Protein AF-A0A662DKZ8-F1 (afdb_monomer)

Mean predicted aligned error: 3.36 Å

pLDDT: mean 94.82, std 6.52, range [45.72, 98.56]

Solvent-accessible surface area (backbone atoms only — not comparable to full-atom values): 8704 Å² total; per-residue (Å²): 133,88,73,68,54,83,64,42,81,47,75,85,71,77,88,59,95,57,48,73,55,39,69,71,58,37,96,54,52,64,59,47,54,53,30,44,34,25,26,43,43,61,85,56,45,56,66,53,51,43,53,41,23,56,76,68,77,45,78,59,47,50,78,44,73,34,85,89,41,50,38,82,45,60,46,62,47,73,26,36,61,60,49,26,78,74,61,36,58,70,54,49,54,48,52,24,59,78,64,74,42,83,67,42,68,54,7,32,41,39,35,13,41,45,25,18,48,32,36,53,16,50,34,45,5,46,52,46,38,67,77,76,42,65,88,87,62,57,81,84,36,69,67,22,38,49,35,22,51,54,34,42,55,47,54,51,75,34,86

Sequence (159 aa):
MSTRFNPQPIARGPRRRHQARVQKFSADPVLLAYLDGLAISDSEVPPVVDAVCLAMGVESPRLRFHARRSPYTGATEQPRWWLIDLYGEDRIRSIERDGNRTLPQHGAIRLGRTTTLMTVAHELGHHLVFVLDPLATPAHGRRWVHRFDQAAKKIRALI

Radius of gyration: 15.6 Å; Cα contacts (8 Å, |Δi|>4): 261; chains: 1; bounding box: 41×33×39 Å

Structure (mmCIF, N/CA/C/O backbone):
data_AF-A0A662DKZ8-F1
#
_entry.id   AF-A0A662DKZ8-F1
#
loop_
_atom_site.group_PDB
_atom_site.id
_atom_site.type_symbol
_atom_site.label_atom_id
_atom_site.label_alt_id
_atom_site.label_comp_id
_atom_site.label_asym_id
_atom_site.label_entity_id
_atom_site.label_seq_id
_atom_site.pdbx_PDB_ins_code
_atom_site.Cartn_x
_atom_site.Cartn_y
_atom_site.Cartn_z
_atom_site.occupancy
_atom_site.B_iso_or_equiv
_atom_site.auth_seq_id
_atom_site.auth_comp_id
_atom_site.auth_asym_id
_atom_site.auth_atom_id
_atom_site.pdbx_PDB_model_num
ATOM 1 N N . MET A 1 1 ? -4.043 -20.246 -13.697 1.00 45.72 1 MET A N 1
ATOM 2 C CA . MET A 1 1 ? -3.421 -19.434 -14.767 1.00 45.72 1 MET A CA 1
ATOM 3 C C . MET A 1 1 ? -2.467 -18.448 -14.110 1.00 45.72 1 MET A C 1
ATOM 5 O 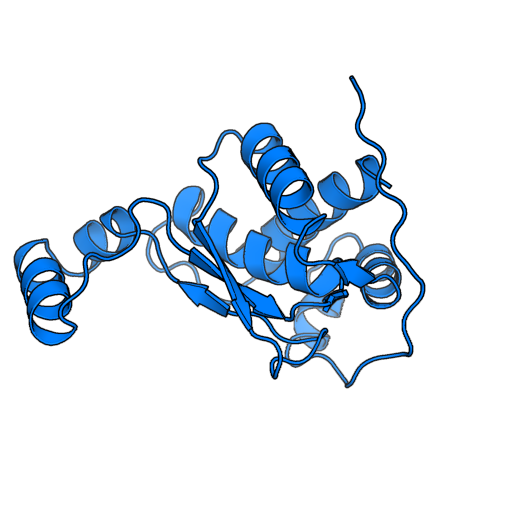O . MET A 1 1 ? -2.881 -17.791 -13.167 1.00 45.72 1 MET A O 1
ATOM 9 N N . SER A 1 2 ? -1.195 -18.408 -14.517 1.00 55.84 2 SER A N 1
ATOM 10 C CA . SER A 1 2 ? -0.232 -17.417 -14.014 1.00 55.84 2 SER A CA 1
ATOM 11 C C . SER A 1 2 ? -0.409 -16.140 -14.832 1.00 55.84 2 SER A C 1
ATOM 13 O O . SER A 1 2 ? -0.003 -16.090 -15.990 1.00 55.84 2 SER A O 1
ATOM 15 N N . THR A 1 3 ? -1.097 -15.149 -14.269 1.00 66.00 3 THR A N 1
ATOM 16 C CA . THR A 1 3 ? -1.250 -13.837 -14.902 1.00 66.00 3 THR A CA 1
ATOM 17 C C . THR A 1 3 ? 0.081 -13.104 -14.772 1.00 66.00 3 THR A C 1
ATOM 19 O O . THR A 1 3 ? 0.446 -12.693 -13.672 1.00 66.00 3 THR A O 1
ATOM 22 N N . ARG A 1 4 ? 0.835 -13.002 -15.873 1.00 78.75 4 ARG A N 1
ATOM 23 C CA . ARG A 1 4 ? 2.000 -12.115 -15.959 1.00 78.75 4 ARG A CA 1
ATOM 24 C C . ARG A 1 4 ? 1.556 -10.749 -16.468 1.00 78.75 4 ARG A C 1
ATOM 26 O O . ARG A 1 4 ? 0.842 -10.682 -17.467 1.00 78.75 4 ARG A O 1
ATOM 33 N N . PHE A 1 5 ? 1.975 -9.687 -15.792 1.00 86.19 5 PHE A N 1
ATOM 34 C CA . PHE A 1 5 ? 1.693 -8.303 -16.176 1.00 86.19 5 PHE A CA 1
ATOM 35 C C . PHE A 1 5 ? 2.886 -7.707 -16.922 1.00 86.19 5 PHE A C 1
ATOM 37 O O . PHE A 1 5 ? 4.027 -8.081 -16.663 1.00 86.19 5 PHE A O 1
ATOM 44 N N . ASN A 1 6 ? 2.627 -6.763 -17.829 1.00 89.88 6 ASN A N 1
ATOM 45 C CA . ASN A 1 6 ? 3.665 -6.108 -18.622 1.00 89.88 6 ASN A CA 1
ATOM 46 C C . ASN A 1 6 ? 3.783 -4.622 -18.241 1.00 89.88 6 ASN A C 1
ATOM 48 O O . ASN A 1 6 ? 3.255 -3.758 -18.952 1.00 89.88 6 ASN A O 1
ATOM 52 N N . PRO A 1 7 ? 4.429 -4.303 -17.104 1.00 95.50 7 PRO A N 1
ATOM 53 C CA . PRO A 1 7 ? 4.567 -2.927 -16.662 1.00 95.50 7 PRO A CA 1
ATOM 54 C C . PRO A 1 7 ? 5.395 -2.111 -17.654 1.00 95.50 7 PRO A C 1
ATOM 56 O O . PRO A 1 7 ? 6.360 -2.594 -18.243 1.00 95.50 7 PRO A O 1
ATOM 59 N N . GLN A 1 8 ? 5.041 -0.842 -17.801 1.00 97.19 8 GLN A N 1
ATOM 60 C CA . GLN A 1 8 ? 5.732 0.070 -18.701 1.00 97.19 8 GLN A CA 1
ATOM 61 C C . GLN A 1 8 ? 6.856 0.805 -17.964 1.00 97.19 8 GLN A C 1
ATOM 63 O O . GLN A 1 8 ? 6.654 1.232 -16.821 1.00 97.19 8 GLN A O 1
ATOM 68 N N . PRO A 1 9 ? 8.030 1.002 -18.589 1.00 97.25 9 PRO A N 1
ATOM 69 C CA . PRO A 1 9 ? 9.054 1.873 -18.037 1.00 97.25 9 PRO A CA 1
ATOM 70 C C . PRO A 1 9 ? 8.501 3.278 -17.797 1.00 97.25 9 PRO A C 1
ATOM 72 O O . PRO A 1 9 ? 7.781 3.832 -18.629 1.00 97.25 9 PRO A O 1
ATOM 75 N N . ILE A 1 10 ? 8.866 3.876 -16.670 1.00 96.50 10 ILE A N 1
ATOM 76 C CA . ILE A 1 10 ? 8.528 5.260 -16.350 1.00 96.50 10 ILE A CA 1
ATOM 77 C C . ILE A 1 10 ? 9.792 6.025 -15.964 1.00 96.50 10 ILE A C 1
ATOM 79 O O . ILE A 1 10 ? 10.757 5.459 -15.448 1.00 96.50 10 ILE A O 1
ATOM 83 N N . ALA A 1 11 ? 9.795 7.329 -16.245 1.00 91.69 11 ALA A N 1
ATOM 84 C CA . ALA A 1 11 ? 10.882 8.215 -15.854 1.00 91.69 11 ALA A CA 1
ATOM 85 C C . ALA A 1 11 ? 11.152 8.134 -14.345 1.00 91.69 11 ALA A C 1
ATOM 87 O O . ALA A 1 11 ? 10.278 7.809 -13.547 1.00 91.69 11 ALA A O 1
ATOM 88 N N . ARG A 1 12 ? 12.371 8.477 -13.931 1.00 86.38 12 ARG A N 1
ATOM 89 C CA . ARG A 1 12 ? 12.714 8.481 -12.511 1.00 86.38 12 ARG A CA 1
ATOM 90 C C . ARG A 1 12 ? 11.854 9.500 -11.755 1.00 86.38 12 ARG A C 1
ATOM 92 O O . ARG A 1 12 ? 11.828 10.681 -12.098 1.00 86.38 12 ARG A O 1
ATOM 99 N N . GLY A 1 13 ? 11.188 9.032 -10.705 1.00 83.75 13 GLY A N 1
ATOM 100 C CA . GLY A 1 13 ? 10.369 9.864 -9.833 1.00 83.75 13 GLY A CA 1
ATOM 101 C C . GLY A 1 13 ? 11.164 10.764 -8.878 1.00 83.75 13 GLY A C 1
ATOM 102 O O . GLY A 1 13 ? 12.395 10.696 -8.802 1.00 83.75 13 GLY A O 1
ATOM 103 N N . PRO A 1 14 ? 10.460 11.601 -8.094 1.00 89.31 14 PRO A N 1
ATOM 104 C CA . PRO A 1 14 ? 11.072 12.408 -7.047 1.00 89.31 14 PRO A CA 1
ATOM 105 C C . PRO A 1 14 ? 11.680 11.530 -5.948 1.00 89.31 14 PRO A C 1
ATOM 107 O O . PRO A 1 14 ? 11.306 10.369 -5.757 1.00 89.31 14 PRO A O 1
ATOM 110 N N . ARG A 1 15 ? 12.574 12.117 -5.145 1.00 87.75 15 ARG A N 1
ATOM 111 C CA . ARG A 1 15 ? 13.121 11.443 -3.963 1.00 87.75 15 ARG A CA 1
ATOM 112 C C . ARG A 1 15 ? 11.986 10.999 -3.035 1.00 87.75 15 ARG A C 1
ATOM 114 O O . ARG A 1 15 ? 11.205 11.817 -2.548 1.00 87.75 15 ARG A O 1
ATOM 121 N N . ARG A 1 16 ? 11.907 9.695 -2.762 1.00 89.38 16 ARG A N 1
ATOM 122 C CA . ARG A 1 16 ? 10.863 9.121 -1.904 1.00 89.38 16 ARG A CA 1
ATOM 123 C C . ARG A 1 16 ? 11.061 9.547 -0.448 1.00 89.38 16 ARG A C 1
ATOM 125 O O . ARG A 1 16 ? 12.153 9.402 0.100 1.00 89.38 16 ARG A O 1
ATOM 132 N N . ARG A 1 17 ? 9.984 9.998 0.209 1.00 86.25 17 ARG A N 1
ATOM 133 C CA . ARG A 1 17 ? 9.998 10.498 1.604 1.00 86.25 17 ARG A CA 1
ATOM 134 C C . ARG A 1 17 ? 10.603 9.511 2.613 1.00 86.25 17 ARG A C 1
ATOM 136 O O . ARG A 1 17 ? 11.193 9.933 3.600 1.00 86.25 17 ARG A O 1
ATOM 143 N N . HIS A 1 18 ? 10.497 8.207 2.354 1.00 91.56 18 HIS A N 1
ATOM 144 C CA . HIS A 1 18 ? 10.950 7.145 3.262 1.00 91.56 18 HIS A CA 1
ATOM 145 C C . HIS A 1 18 ? 12.209 6.409 2.781 1.00 91.56 18 HIS A C 1
ATOM 147 O O . HIS A 1 18 ? 12.551 5.363 3.330 1.00 91.56 18 HIS A O 1
ATOM 153 N N . GLN A 1 19 ? 12.935 6.964 1.802 1.00 91.94 19 GLN A N 1
ATOM 154 C CA . GLN A 1 19 ? 14.113 6.323 1.209 1.00 91.94 19 GLN A CA 1
ATOM 155 C C . GLN A 1 19 ? 15.175 5.932 2.247 1.00 91.94 19 GLN A C 1
ATOM 157 O O . GLN A 1 19 ? 15.677 4.817 2.203 1.00 91.94 19 GLN A O 1
ATOM 162 N N . ALA A 1 20 ? 15.477 6.801 3.219 1.00 92.69 20 ALA A N 1
ATOM 163 C CA . ALA A 1 20 ? 16.474 6.502 4.253 1.00 92.69 20 ALA A CA 1
ATOM 164 C C . ALA A 1 20 ? 16.080 5.297 5.130 1.00 92.69 20 ALA A C 1
ATOM 166 O O . ALA A 1 20 ? 16.936 4.539 5.577 1.00 92.69 20 ALA A O 1
ATOM 167 N N . ARG A 1 21 ? 14.777 5.090 5.367 1.00 93.75 21 ARG A N 1
ATOM 168 C CA . ARG A 1 21 ? 14.277 3.932 6.125 1.00 93.75 21 ARG A CA 1
ATOM 169 C C . ARG A 1 21 ? 14.355 2.659 5.300 1.00 93.75 21 ARG A C 1
ATOM 171 O O . ARG A 1 21 ? 14.781 1.641 5.829 1.00 93.75 21 ARG A O 1
ATOM 178 N N . VAL A 1 22 ? 13.987 2.741 4.023 1.00 94.44 22 VAL A N 1
ATOM 179 C CA . VAL A 1 22 ? 14.125 1.633 3.071 1.00 94.44 22 VAL A CA 1
ATOM 180 C C . VAL A 1 22 ? 15.586 1.199 2.984 1.00 94.44 22 VAL A C 1
ATOM 182 O O . VAL A 1 22 ? 15.878 0.037 3.212 1.00 94.44 22 VAL A O 1
ATOM 185 N N . GLN A 1 23 ? 16.519 2.133 2.793 1.00 94.94 23 GLN A N 1
ATOM 186 C CA . GLN A 1 23 ? 17.954 1.828 2.756 1.00 94.94 23 GLN A CA 1
ATOM 187 C C . GLN A 1 23 ? 18.467 1.178 4.045 1.00 94.94 23 GLN A C 1
ATOM 189 O O . GLN A 1 23 ? 19.358 0.341 3.996 1.00 94.94 23 GLN A O 1
ATOM 194 N N . LYS A 1 24 ? 17.919 1.569 5.201 1.00 96.38 24 LYS A N 1
ATOM 195 C CA . LYS A 1 24 ? 18.357 1.057 6.501 1.00 96.38 24 LYS A CA 1
ATOM 196 C C . LYS A 1 24 ? 17.768 -0.312 6.856 1.00 96.38 24 LYS A C 1
ATOM 198 O O . LYS A 1 24 ? 18.408 -1.057 7.591 1.00 96.38 24 LYS A O 1
ATOM 203 N N . PHE A 1 25 ? 16.533 -0.598 6.446 1.00 97.19 25 PHE A N 1
ATOM 204 C CA . PHE A 1 25 ? 15.764 -1.733 6.975 1.00 97.19 25 PHE A CA 1
ATOM 205 C C . PHE A 1 25 ? 15.266 -2.723 5.923 1.00 97.19 25 PHE A C 1
ATOM 207 O O . PHE A 1 25 ? 14.857 -3.813 6.312 1.00 97.19 25 PHE A O 1
ATOM 214 N N . SER A 1 26 ? 15.250 -2.358 4.639 1.00 97.50 26 SER A N 1
ATOM 215 C CA . SER A 1 26 ? 14.822 -3.274 3.579 1.00 97.50 26 SER A CA 1
ATOM 216 C C . SER A 1 26 ? 15.872 -4.356 3.389 1.00 97.50 26 SER A C 1
ATOM 218 O O . SER A 1 26 ? 17.072 -4.079 3.385 1.00 97.50 26 SER A O 1
ATOM 220 N N . ALA A 1 27 ? 15.407 -5.588 3.214 1.00 97.31 27 ALA A N 1
ATOM 221 C CA . ALA A 1 27 ? 16.255 -6.706 2.832 1.00 97.31 27 ALA A CA 1
ATOM 222 C C . ALA A 1 27 ? 16.660 -6.642 1.350 1.00 97.31 27 ALA A C 1
ATOM 224 O O . ALA A 1 27 ? 17.623 -7.295 0.963 1.00 97.31 27 ALA A O 1
ATOM 225 N N . ASP A 1 28 ? 15.923 -5.890 0.525 1.00 97.12 28 ASP A N 1
ATOM 226 C CA . ASP A 1 28 ? 16.185 -5.749 -0.908 1.00 97.12 28 ASP A CA 1
ATOM 227 C C . ASP A 1 28 ? 15.775 -4.354 -1.432 1.00 97.12 28 ASP A C 1
ATOM 229 O O . ASP A 1 28 ? 14.779 -4.190 -2.148 1.00 97.12 28 ASP A O 1
ATOM 233 N N . PRO A 1 29 ? 16.540 -3.301 -1.086 1.00 96.50 29 PRO A N 1
ATOM 234 C CA . PRO A 1 29 ? 16.259 -1.948 -1.558 1.00 96.50 29 PRO A CA 1
ATOM 235 C C . PRO A 1 29 ? 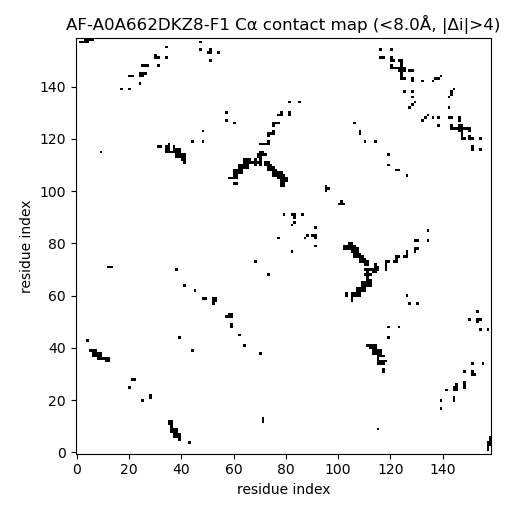16.459 -1.795 -3.076 1.00 96.50 29 PRO A C 1
ATOM 237 O O . PRO A 1 29 ? 15.934 -0.847 -3.664 1.00 96.50 29 PRO A O 1
ATOM 240 N N . VAL A 1 30 ? 17.205 -2.707 -3.714 1.00 97.00 30 VAL A N 1
ATOM 241 C CA . VAL A 1 30 ? 17.441 -2.706 -5.164 1.00 97.00 30 VAL A CA 1
ATOM 242 C C . VAL A 1 30 ? 16.172 -3.116 -5.901 1.00 97.00 30 VAL A C 1
ATOM 244 O O . VAL A 1 30 ? 15.787 -2.438 -6.853 1.00 97.00 30 VAL A O 1
ATOM 247 N N . LEU A 1 31 ? 15.470 -4.148 -5.425 1.00 97.81 31 LEU A N 1
ATOM 248 C CA . LEU A 1 31 ? 14.169 -4.527 -5.970 1.00 97.81 31 LEU A CA 1
ATOM 249 C C . LEU A 1 31 ? 13.164 -3.375 -5.889 1.00 97.81 31 LEU A C 1
ATOM 251 O O . LEU A 1 31 ? 12.461 -3.100 -6.858 1.00 97.81 31 LEU A O 1
ATOM 255 N N . LEU A 1 32 ? 13.109 -2.668 -4.760 1.00 97.00 32 LEU A N 1
ATOM 256 C CA . LEU A 1 32 ? 12.206 -1.526 -4.610 1.00 97.00 32 LEU A CA 1
ATOM 257 C C . LEU A 1 32 ? 12.530 -0.413 -5.612 1.00 97.00 32 LEU A C 1
ATOM 259 O O . LEU A 1 32 ? 11.621 0.110 -6.251 1.00 97.00 32 LEU A O 1
ATOM 263 N N . ALA A 1 33 ? 13.813 -0.102 -5.811 1.00 95.56 33 ALA A N 1
ATOM 264 C CA . ALA A 1 33 ? 14.239 0.865 -6.821 1.00 95.56 33 ALA A CA 1
ATOM 265 C C . ALA A 1 33 ? 13.902 0.412 -8.254 1.00 95.56 33 ALA A C 1
ATOM 267 O O . ALA A 1 33 ? 13.485 1.234 -9.066 1.00 95.56 33 ALA A O 1
ATOM 268 N N . TYR A 1 34 ? 14.033 -0.882 -8.556 1.00 96.75 34 TYR A N 1
ATOM 269 C CA . TYR A 1 34 ? 13.619 -1.457 -9.838 1.00 96.75 34 TYR A CA 1
ATOM 270 C C . TYR A 1 34 ? 12.110 -1.291 -10.074 1.00 96.75 34 TYR A C 1
ATOM 272 O O . TYR A 1 34 ? 11.702 -0.784 -11.117 1.00 96.75 34 TYR A O 1
ATOM 280 N N . LEU A 1 35 ? 11.280 -1.629 -9.082 1.00 97.31 35 LEU A N 1
ATOM 281 C CA . LEU A 1 35 ? 9.826 -1.449 -9.154 1.00 97.31 35 LEU A CA 1
ATOM 282 C C . LEU A 1 35 ? 9.405 0.031 -9.211 1.00 97.31 35 LEU A C 1
ATOM 284 O O . LEU A 1 35 ? 8.281 0.331 -9.612 1.00 97.31 35 LEU A O 1
ATOM 288 N N . ASP A 1 36 ? 10.271 0.962 -8.804 1.00 96.50 36 ASP A N 1
ATOM 289 C CA . ASP A 1 36 ? 10.016 2.403 -8.913 1.00 96.50 36 ASP A CA 1
ATOM 290 C C . ASP A 1 36 ? 10.136 2.908 -10.361 1.00 96.50 36 ASP A C 1
ATOM 292 O O . ASP A 1 36 ? 9.533 3.915 -10.724 1.00 96.50 36 ASP A O 1
ATOM 296 N N . GLY A 1 37 ? 10.889 2.190 -11.201 1.00 96.88 37 GLY A N 1
ATOM 297 C CA . GLY A 1 37 ? 11.044 2.467 -12.632 1.00 96.88 37 GLY A CA 1
ATOM 298 C C . GLY A 1 37 ? 9.979 1.817 -13.518 1.00 96.88 37 GLY A C 1
ATOM 299 O O . GLY A 1 37 ? 10.057 1.931 -14.740 1.00 96.88 37 GLY A O 1
ATOM 300 N N . LEU A 1 38 ? 8.997 1.137 -12.923 1.00 97.75 38 LEU A N 1
ATOM 301 C CA . LEU A 1 38 ? 7.960 0.383 -13.620 1.00 97.75 38 LEU A 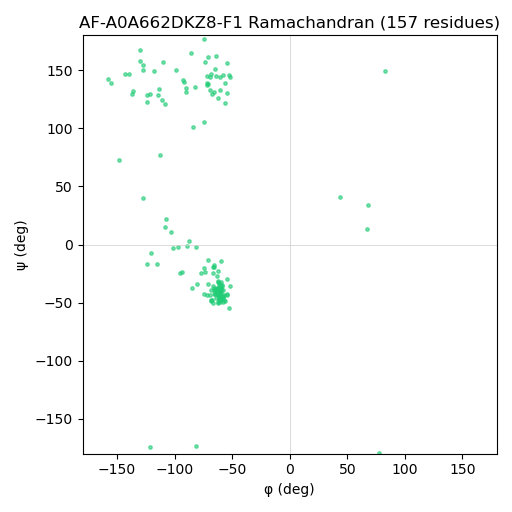CA 1
ATOM 302 C C . LEU A 1 38 ? 6.575 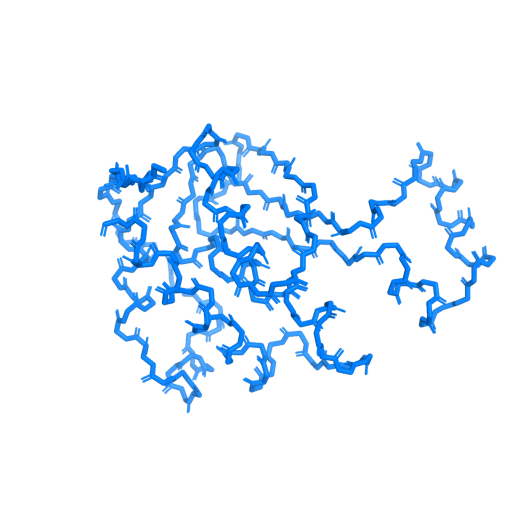0.863 -13.198 1.00 97.75 38 LEU A C 1
ATOM 304 O O . LEU A 1 38 ? 6.272 0.913 -12.005 1.00 97.75 38 LEU A O 1
ATOM 308 N N . ALA A 1 39 ? 5.725 1.185 -14.168 1.00 97.50 39 ALA A N 1
ATOM 309 C CA . ALA A 1 39 ? 4.368 1.659 -13.949 1.00 97.50 39 ALA A CA 1
ATOM 310 C C . ALA A 1 39 ? 3.316 0.723 -14.547 1.00 97.50 39 ALA A C 1
ATOM 312 O O . ALA A 1 39 ? 3.539 0.077 -15.569 1.00 97.50 39 ALA A O 1
ATOM 313 N N . ILE A 1 40 ? 2.152 0.698 -13.907 1.00 97.19 40 ILE A N 1
ATOM 314 C CA . ILE A 1 40 ? 0.959 -0.022 -14.355 1.00 97.19 40 ILE A CA 1
ATOM 315 C C . ILE A 1 40 ? -0.261 0.900 -14.327 1.00 97.19 40 ILE A C 1
ATOM 317 O O . ILE A 1 40 ? -0.274 1.918 -13.619 1.00 97.19 40 ILE A O 1
ATOM 321 N N . SER A 1 41 ? -1.271 0.549 -15.116 1.00 96.81 41 SER A N 1
ATOM 322 C CA . SER A 1 41 ? -2.541 1.272 -15.201 1.00 96.81 41 SER A CA 1
ATOM 323 C C . SER A 1 41 ? -3.552 0.829 -14.136 1.00 96.81 41 SER A C 1
ATOM 325 O O . SER A 1 41 ? -3.412 -0.216 -13.502 1.00 96.81 41 SER A O 1
ATOM 327 N N . ASP A 1 42 ? -4.597 1.626 -13.932 1.00 95.81 42 ASP A N 1
ATOM 328 C CA . ASP A 1 42 ? -5.682 1.346 -12.989 1.00 95.81 42 ASP A CA 1
ATOM 329 C C . ASP A 1 42 ? -6.484 0.076 -13.303 1.00 95.81 42 ASP A C 1
ATOM 331 O O . ASP A 1 42 ? -7.062 -0.502 -12.384 1.00 95.81 42 ASP A O 1
ATOM 335 N N . SER A 1 43 ? -6.488 -0.399 -14.548 1.00 95.25 43 SER A N 1
ATOM 336 C CA . SER A 1 43 ? -7.077 -1.694 -14.913 1.00 95.25 43 SER A CA 1
ATOM 337 C C . SER A 1 43 ? -6.195 -2.888 -14.530 1.00 95.25 43 SER A C 1
ATOM 339 O O . SER A 1 43 ? -6.709 -3.983 -14.308 1.00 95.25 43 SER A O 1
ATOM 341 N N . GLU A 1 44 ? -4.882 -2.687 -14.400 1.00 95.75 44 GLU A N 1
ATOM 342 C CA . GLU A 1 44 ? -3.904 -3.733 -14.068 1.00 95.75 44 GLU A CA 1
ATOM 343 C C . GLU A 1 44 ? -3.611 -3.822 -12.565 1.00 95.75 44 GLU A C 1
ATOM 345 O O . GLU A 1 44 ? -3.203 -4.871 -12.072 1.00 95.75 44 GLU A O 1
ATOM 350 N N . VAL A 1 45 ? -3.827 -2.740 -11.809 1.00 97.00 45 VAL A N 1
ATOM 351 C CA . VAL A 1 45 ? -3.596 -2.720 -10.353 1.00 97.00 45 VAL A CA 1
ATOM 352 C C . VAL A 1 45 ? -4.464 -3.735 -9.588 1.00 97.00 45 VAL A C 1
ATOM 354 O O . VAL A 1 45 ? -3.898 -4.419 -8.734 1.00 97.00 45 VAL A O 1
ATOM 357 N N . PRO A 1 46 ? -5.788 -3.872 -9.829 1.00 97.62 46 PRO A N 1
ATOM 358 C CA . PRO A 1 46 ? -6.633 -4.785 -9.060 1.00 97.62 46 PRO A CA 1
ATOM 359 C C . PRO A 1 46 ? -6.117 -6.227 -8.994 1.00 97.62 46 PRO A C 1
ATOM 361 O O . PRO A 1 46 ? -5.863 -6.693 -7.884 1.00 97.62 46 PRO A O 1
ATOM 364 N N . PRO A 1 47 ? -5.832 -6.914 -10.117 1.00 96.44 47 PRO A N 1
ATOM 365 C CA . PRO A 1 47 ? -5.353 -8.291 -10.048 1.00 96.44 47 PRO A CA 1
ATOM 366 C C . PRO A 1 47 ? -3.951 -8.418 -9.419 1.00 96.44 47 PRO A C 1
ATOM 368 O O . PRO A 1 47 ? -3.638 -9.464 -8.853 1.00 96.44 47 PRO A O 1
ATOM 371 N N . VAL A 1 48 ? -3.113 -7.372 -9.456 1.00 97.12 48 VAL A N 1
ATOM 372 C CA . VAL A 1 48 ? -1.833 -7.343 -8.721 1.00 97.12 48 VAL A CA 1
ATOM 373 C C . VAL A 1 48 ? -2.073 -7.289 -7.211 1.00 97.12 48 VAL A C 1
ATOM 375 O O . VAL A 1 48 ? -1.474 -8.063 -6.467 1.00 97.12 48 VAL A O 1
ATOM 378 N N . VAL A 1 49 ? -2.948 -6.388 -6.754 1.00 98.06 49 VAL A N 1
ATOM 379 C CA . VAL A 1 49 ? -3.312 -6.242 -5.334 1.00 98.06 49 VAL A CA 1
ATOM 380 C C . VAL A 1 49 ? -3.930 -7.537 -4.815 1.00 98.06 49 VAL A C 1
ATOM 382 O O . VAL A 1 49 ? -3.472 -8.047 -3.794 1.00 98.06 49 VAL A O 1
ATOM 385 N N . ASP A 1 50 ? -4.880 -8.111 -5.553 1.00 97.94 50 ASP A N 1
ATOM 386 C CA . ASP A 1 50 ? -5.549 -9.360 -5.184 1.00 97.94 50 ASP A CA 1
ATOM 387 C C . ASP A 1 50 ? -4.565 -10.525 -5.073 1.00 97.94 50 ASP A C 1
ATOM 389 O O . ASP A 1 50 ? -4.597 -11.272 -4.098 1.00 97.94 50 ASP A O 1
ATOM 393 N N . ALA A 1 51 ? -3.631 -10.655 -6.019 1.00 97.12 51 ALA A N 1
ATOM 394 C CA . ALA A 1 51 ? -2.616 -11.702 -5.967 1.00 97.12 51 ALA A CA 1
ATOM 395 C C . ALA A 1 51 ? -1.681 -11.559 -4.752 1.00 97.12 51 ALA A C 1
ATOM 397 O O . ALA A 1 51 ? -1.308 -12.564 -4.140 1.00 97.12 51 ALA A O 1
ATOM 398 N N . VAL A 1 52 ? -1.306 -10.330 -4.376 1.00 98.00 52 VAL A N 1
ATOM 399 C CA . VAL A 1 52 ? -0.494 -10.092 -3.173 1.00 98.00 52 VAL A CA 1
ATOM 400 C C . VAL A 1 52 ? -1.294 -10.405 -1.910 1.00 98.00 52 VAL A C 1
ATOM 402 O O . VAL A 1 52 ? -0.788 -11.121 -1.048 1.00 98.00 52 VAL A O 1
ATOM 405 N N . CYS A 1 53 ? -2.525 -9.904 -1.800 1.00 98.44 53 CYS A N 1
ATOM 406 C CA . CYS A 1 53 ? -3.403 -10.132 -0.653 1.00 98.44 53 CYS A CA 1
ATOM 407 C C . CYS A 1 53 ? -3.700 -11.625 -0.455 1.00 98.44 53 CYS A C 1
ATOM 409 O O . CYS A 1 53 ? -3.479 -12.152 0.637 1.00 98.44 53 CYS A O 1
ATOM 411 N N . LEU A 1 54 ? -4.046 -12.339 -1.531 1.00 97.75 54 LEU A N 1
ATOM 412 C CA . LEU A 1 54 ? -4.237 -13.789 -1.523 1.00 97.75 54 LEU A CA 1
ATOM 413 C C . LEU A 1 54 ? -2.979 -14.526 -1.047 1.00 97.75 54 LEU A C 1
ATOM 415 O O . LEU A 1 54 ? -3.057 -15.399 -0.187 1.00 97.75 54 LEU A O 1
ATOM 419 N N . ALA A 1 55 ? -1.801 -14.150 -1.555 1.00 97.38 55 ALA A N 1
ATOM 420 C CA . ALA A 1 55 ? -0.537 -14.766 -1.152 1.00 97.38 55 ALA A CA 1
ATOM 421 C C . ALA A 1 55 ? -0.156 -14.497 0.316 1.00 97.38 55 ALA A C 1
ATOM 423 O O . ALA A 1 55 ? 0.715 -15.188 0.847 1.00 97.38 55 ALA A O 1
ATOM 424 N N . MET A 1 56 ? -0.767 -13.493 0.948 1.00 97.94 56 MET A N 1
ATOM 425 C CA . MET A 1 56 ? -0.583 -13.150 2.360 1.00 97.94 56 MET A CA 1
ATOM 426 C C . MET A 1 56 ? -1.729 -13.659 3.246 1.00 97.94 56 MET A C 1
ATOM 428 O O . MET A 1 56 ? -1.657 -13.490 4.460 1.00 97.94 56 MET A O 1
ATOM 432 N N . GLY A 1 57 ? -2.759 -14.286 2.664 1.00 97.62 57 GLY A N 1
ATOM 433 C CA . GLY A 1 57 ? -3.926 -14.785 3.393 1.00 97.62 57 GLY A CA 1
ATOM 434 C C . GLY A 1 57 ? -4.803 -13.673 3.971 1.00 97.62 57 GLY A C 1
ATOM 435 O O . GLY A 1 57 ? -5.332 -13.830 5.067 1.00 97.62 57 GLY A O 1
ATOM 436 N N . VAL A 1 58 ? -4.916 -12.535 3.276 1.00 97.75 58 VAL A N 1
ATOM 437 C CA . VAL A 1 58 ? -5.694 -11.371 3.730 1.00 97.75 58 VAL A CA 1
ATOM 438 C C . VAL A 1 58 ? -6.683 -10.920 2.665 1.00 97.75 58 VAL A C 1
ATOM 440 O O . VAL A 1 58 ? -6.445 -11.092 1.472 1.00 97.75 58 VAL A O 1
ATOM 443 N N . GLU A 1 59 ? -7.760 -10.275 3.100 1.00 98.12 59 GLU A N 1
ATOM 444 C CA . GLU A 1 59 ? -8.736 -9.659 2.201 1.00 98.12 59 GLU A CA 1
ATOM 445 C C . GLU A 1 59 ? -8.162 -8.428 1.486 1.00 98.12 59 GLU A C 1
ATOM 447 O O . GLU A 1 59 ? -7.388 -7.641 2.057 1.00 98.12 59 GLU A O 1
ATOM 452 N N . SER A 1 60 ? -8.575 -8.247 0.232 1.00 97.81 60 SER A N 1
ATOM 453 C CA . SER A 1 60 ? -8.171 -7.104 -0.584 1.00 97.81 60 SER A CA 1
ATOM 454 C C . SER A 1 60 ? -8.844 -5.807 -0.118 1.00 97.81 60 SER A C 1
ATOM 456 O O . SER A 1 60 ? -10.052 -5.782 0.145 1.00 97.81 60 SER A O 1
ATOM 458 N N . PRO A 1 61 ? -8.104 -4.686 -0.054 1.00 98.12 61 PRO A N 1
ATOM 459 C CA . PRO A 1 61 ? -8.694 -3.389 0.227 1.00 98.12 61 PRO A CA 1
ATOM 460 C C . PRO A 1 61 ? -9.460 -2.877 -0.996 1.00 98.12 61 PRO A C 1
ATOM 462 O O . PRO A 1 61 ? -9.147 -3.194 -2.145 1.00 98.12 61 PRO A O 1
ATOM 465 N N . ARG A 1 62 ? -10.425 -1.981 -0.776 1.00 98.00 62 ARG A N 1
ATOM 466 C CA . ARG A 1 62 ? -11.092 -1.297 -1.890 1.00 98.00 62 ARG A CA 1
ATOM 467 C C . ARG A 1 62 ? -10.103 -0.394 -2.628 1.00 98.00 62 ARG A C 1
ATOM 469 O O . ARG A 1 62 ? -9.466 0.460 -2.015 1.00 98.00 62 ARG A O 1
ATOM 476 N N . LEU A 1 63 ? -10.055 -0.482 -3.952 1.00 98.06 63 LEU A N 1
ATOM 477 C CA . LEU A 1 63 ? -9.213 0.393 -4.768 1.00 98.06 63 LEU A CA 1
ATOM 478 C C . LEU A 1 63 ? -9.970 1.634 -5.248 1.00 98.06 63 LEU A C 1
ATOM 480 O O . LEU A 1 63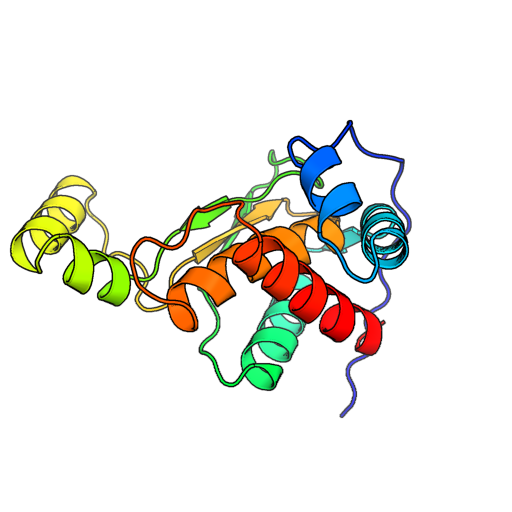 ? -11.156 1.583 -5.582 1.00 98.06 63 LEU A O 1
ATOM 484 N N . ARG A 1 64 ? -9.282 2.779 -5.259 1.00 97.31 64 ARG A N 1
ATOM 485 C CA . ARG A 1 64 ? -9.791 4.053 -5.787 1.00 97.31 64 ARG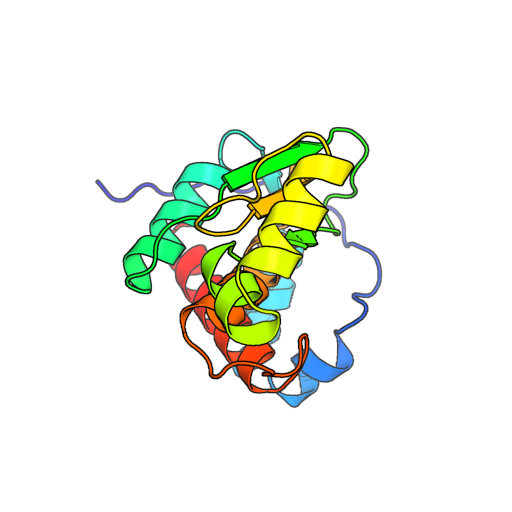 A CA 1
ATOM 486 C C . ARG A 1 64 ? -8.709 4.739 -6.612 1.00 97.31 64 ARG A C 1
ATOM 488 O O . ARG A 1 64 ? -7.607 4.970 -6.118 1.00 97.31 64 ARG A O 1
ATOM 495 N N . PHE A 1 65 ? -9.049 5.150 -7.827 1.00 97.44 65 PHE A N 1
ATOM 496 C CA . PHE A 1 65 ? -8.099 5.764 -8.752 1.00 97.44 65 PHE A CA 1
ATOM 497 C C . PHE A 1 65 ? -8.443 7.228 -9.017 1.00 97.44 65 PHE A C 1
ATOM 499 O O . PHE A 1 65 ? -9.597 7.580 -9.265 1.00 97.44 65 PHE A O 1
ATOM 506 N N . HIS A 1 66 ? -7.436 8.100 -8.964 1.00 94.25 66 HIS A N 1
ATOM 507 C CA . HIS A 1 66 ? -7.596 9.536 -9.182 1.00 94.25 66 HIS A CA 1
ATOM 508 C C . HIS A 1 66 ? -6.682 10.024 -10.308 1.00 94.25 66 HIS A C 1
ATOM 510 O O . HIS A 1 66 ? -5.463 9.929 -10.206 1.00 94.25 66 HIS A O 1
ATOM 516 N N . ALA A 1 67 ? -7.261 10.636 -11.345 1.00 86.94 67 ALA A N 1
ATOM 517 C CA . ALA A 1 67 ? -6.520 11.080 -12.531 1.00 86.94 67 ALA A CA 1
ATOM 518 C C . ALA A 1 67 ? -5.401 12.099 -12.235 1.00 86.94 67 ALA A C 1
ATOM 520 O O . ALA A 1 67 ? -4.378 12.095 -12.904 1.00 86.94 67 ALA A O 1
ATOM 521 N N . ARG A 1 68 ? -5.572 12.957 -11.220 1.00 91.00 68 ARG A N 1
ATOM 522 C CA . ARG A 1 68 ? -4.597 14.008 -10.863 1.00 91.00 68 ARG A CA 1
ATOM 523 C C . ARG A 1 68 ? -3.530 13.559 -9.861 1.00 91.00 68 ARG A C 1
ATOM 525 O O . ARG A 1 68 ? -2.699 14.364 -9.452 1.00 91.00 68 ARG A O 1
ATOM 532 N N . ARG A 1 69 ? -3.584 12.312 -9.388 1.00 92.12 69 ARG A N 1
ATOM 533 C CA . ARG A 1 69 ? -2.623 11.805 -8.405 1.00 92.12 69 ARG A CA 1
ATOM 534 C C . ARG A 1 69 ? -1.354 11.357 -9.122 1.00 92.12 69 ARG A C 1
ATOM 536 O O . ARG A 1 69 ? -1.415 10.699 -10.153 1.00 92.12 69 ARG A O 1
ATOM 543 N N . SER A 1 70 ? -0.214 11.735 -8.554 1.00 94.06 70 SER A N 1
ATOM 544 C CA . SER A 1 70 ? 1.101 11.367 -9.071 1.00 94.06 70 SER A CA 1
ATOM 545 C C . SER A 1 70 ? 1.282 9.840 -9.082 1.00 94.06 70 SER A C 1
ATOM 547 O O . SER A 1 70 ? 0.884 9.195 -8.109 1.00 94.06 70 SER A O 1
ATOM 549 N N . PRO A 1 71 ? 1.970 9.262 -10.086 1.00 96.31 71 PRO A N 1
ATOM 550 C CA . PRO A 1 71 ? 2.329 7.838 -10.089 1.00 96.31 71 PRO A CA 1
ATOM 551 C C . PRO A 1 71 ? 3.211 7.407 -8.909 1.00 96.31 71 PRO A C 1
ATOM 553 O O . PRO A 1 71 ? 3.389 6.216 -8.644 1.00 96.31 71 PRO A O 1
ATOM 556 N N . TYR A 1 72 ? 3.781 8.391 -8.213 1.00 95.94 72 TYR A N 1
ATOM 557 C CA . TYR A 1 72 ? 4.682 8.227 -7.084 1.00 95.94 72 TYR A CA 1
ATOM 558 C C . TYR A 1 72 ? 3.989 8.489 -5.738 1.00 95.94 72 TYR A C 1
ATOM 560 O O . TYR A 1 72 ? 4.664 8.616 -4.717 1.00 95.94 72 TYR A O 1
ATOM 568 N N . THR A 1 73 ? 2.663 8.621 -5.683 1.00 94.00 73 THR A N 1
ATOM 569 C CA . THR A 1 73 ? 1.963 8.821 -4.409 1.00 94.00 73 THR A CA 1
ATOM 570 C C . THR A 1 73 ? 0.718 7.960 -4.310 1.00 94.00 73 THR A C 1
ATOM 572 O O . THR A 1 73 ? -0.138 7.965 -5.191 1.00 94.00 73 THR A O 1
ATOM 575 N N . GLY A 1 74 ? 0.569 7.274 -3.183 1.00 96.00 74 GLY A N 1
ATOM 576 C CA . GLY A 1 74 ? -0.656 6.588 -2.810 1.00 96.00 74 GLY A CA 1
ATOM 577 C C . GLY A 1 74 ? -1.199 7.112 -1.485 1.00 96.00 74 GLY A C 1
ATOM 578 O O . GLY A 1 74 ? -0.762 8.155 -0.980 1.00 96.00 74 GLY A O 1
ATOM 579 N N . ALA A 1 75 ? -2.249 6.468 -1.000 1.00 96.88 75 ALA A N 1
ATOM 580 C CA . ALA A 1 75 ? -2.686 6.571 0.382 1.00 96.88 75 ALA A CA 1
ATOM 581 C C . ALA A 1 75 ? -3.477 5.317 0.749 1.00 96.88 75 ALA A C 1
ATOM 583 O O . ALA A 1 75 ? -4.332 4.888 -0.028 1.00 96.88 75 ALA A O 1
ATOM 584 N N . THR A 1 76 ? -3.250 4.805 1.952 1.00 97.50 76 THR A N 1
ATOM 585 C CA . THR A 1 76 ? -3.976 3.658 2.497 1.00 97.50 76 THR A CA 1
ATOM 586 C C . THR A 1 76 ? -4.869 4.110 3.652 1.00 97.50 76 THR A C 1
ATOM 588 O O . THR A 1 76 ? -4.403 4.743 4.597 1.00 97.50 76 THR A O 1
ATOM 591 N N . GLU A 1 77 ? -6.161 3.813 3.557 1.00 96.38 77 GLU A N 1
ATOM 592 C CA . GLU A 1 77 ? -7.168 3.974 4.609 1.00 96.38 77 GLU A CA 1
ATOM 593 C C . GLU A 1 77 ? -7.238 2.680 5.430 1.00 96.38 77 GLU A C 1
ATOM 595 O O . GLU A 1 77 ? -7.285 1.587 4.858 1.00 96.38 77 GLU A O 1
ATOM 600 N N . GLN A 1 78 ? -7.275 2.800 6.758 1.00 95.88 78 GLN A N 1
ATOM 601 C CA . GLN A 1 78 ? -7.366 1.646 7.651 1.00 95.88 78 GLN A CA 1
ATOM 602 C C . GLN A 1 78 ? -8.695 0.889 7.489 1.00 95.88 78 GLN A C 1
ATOM 604 O O . GLN A 1 78 ? -9.720 1.505 7.175 1.00 95.88 78 GLN A O 1
ATOM 609 N N . PRO A 1 79 ? -8.708 -0.432 7.744 1.00 96.88 79 PRO A N 1
ATOM 610 C CA . PRO A 1 79 ? -9.938 -1.207 7.835 1.00 96.88 79 PRO A CA 1
ATOM 611 C C . PRO A 1 79 ? -10.892 -0.690 8.910 1.00 96.88 79 PRO A C 1
ATOM 613 O O . PRO A 1 79 ? -10.468 -0.238 9.974 1.00 96.88 79 PRO A O 1
ATOM 616 N N . ARG A 1 80 ? -12.200 -0.803 8.657 1.00 96.94 80 ARG A N 1
ATOM 617 C CA . ARG A 1 80 ? -13.233 -0.391 9.617 1.00 96.94 80 ARG A CA 1
ATOM 618 C C . ARG A 1 80 ? -13.085 -1.109 10.958 1.00 96.94 80 ARG A C 1
ATOM 620 O O . ARG A 1 80 ? -13.110 -0.449 11.990 1.00 96.94 80 ARG A O 1
ATOM 627 N N . TRP A 1 81 ? -12.907 -2.431 10.941 1.00 95.69 81 TRP A N 1
ATOM 628 C CA . TRP A 1 81 ? -12.742 -3.227 12.164 1.00 95.69 81 TRP A CA 1
ATOM 629 C C . TRP A 1 81 ? -11.521 -2.772 12.976 1.00 95.69 81 TRP A C 1
ATOM 631 O O . TRP A 1 81 ? -11.618 -2.602 14.182 1.00 95.69 81 TRP A O 1
ATOM 641 N N . TRP A 1 82 ? -10.420 -2.429 12.304 1.00 95.12 82 TRP A N 1
ATOM 642 C CA . TRP A 1 82 ? -9.195 -1.953 12.951 1.00 95.12 82 TRP A CA 1
ATOM 643 C C . TRP A 1 82 ? -9.419 -0.633 13.695 1.00 95.12 82 TRP A C 1
ATOM 645 O O . TRP A 1 82 ? -8.895 -0.403 14.783 1.00 95.12 82 TRP A O 1
ATOM 655 N N . LEU A 1 83 ? -10.228 0.252 13.107 1.00 95.19 83 LEU A N 1
ATOM 656 C CA . LEU A 1 83 ? -10.604 1.518 13.726 1.00 95.19 83 LEU A CA 1
ATOM 657 C C . LEU A 1 83 ? -11.568 1.316 14.905 1.00 95.19 83 LEU A C 1
ATOM 659 O O . LEU A 1 83 ? -11.478 2.058 15.880 1.00 95.19 83 LEU A O 1
ATOM 663 N N . ILE A 1 84 ? -12.455 0.319 14.836 1.00 96.69 84 ILE A N 1
ATOM 664 C CA . ILE A 1 84 ? -13.337 -0.056 15.951 1.00 96.69 84 ILE A CA 1
ATOM 665 C C . ILE A 1 84 ? -12.509 -0.558 17.130 1.00 96.69 84 ILE A C 1
ATOM 667 O O . ILE A 1 84 ? -12.714 -0.084 18.244 1.00 96.69 84 ILE A O 1
ATOM 671 N N . ASP A 1 85 ? -11.534 -1.431 16.887 1.00 95.19 85 ASP A N 1
ATOM 672 C CA . ASP A 1 85 ? -10.692 -1.986 17.950 1.00 95.19 85 ASP A CA 1
ATOM 673 C C . ASP A 1 85 ? -9.867 -0.906 18.669 1.00 95.19 85 ASP A C 1
ATOM 675 O O . ASP A 1 85 ? -9.601 -1.011 19.865 1.00 95.19 85 ASP A O 1
ATOM 679 N N . LEU A 1 86 ? -9.474 0.159 17.962 1.00 93.81 86 LEU A N 1
ATOM 680 C CA . LEU A 1 86 ? -8.712 1.263 18.553 1.00 93.81 86 LEU A CA 1
ATOM 681 C C . LEU A 1 86 ? -9.556 2.330 19.236 1.00 93.81 86 LEU A C 1
ATOM 683 O O . LEU A 1 86 ? -9.103 2.942 20.203 1.00 93.81 86 LEU A O 1
ATOM 687 N N . TYR A 1 87 ? -10.720 2.641 18.675 1.00 95.25 87 TYR A N 1
ATOM 688 C CA . TYR A 1 87 ? -11.460 3.849 19.035 1.00 95.25 87 TYR A CA 1
ATOM 689 C C . TYR A 1 87 ? -12.860 3.574 19.584 1.00 95.25 87 TYR A C 1
ATOM 691 O O . TYR A 1 87 ? -13.502 4.511 20.061 1.00 95.25 87 TYR A O 1
ATOM 699 N N . GLY A 1 88 ? -13.316 2.323 19.538 1.00 96.75 88 GLY A N 1
ATOM 700 C CA . GLY A 1 88 ? -14.662 1.906 19.907 1.00 96.75 88 GLY A CA 1
ATOM 701 C C . GLY A 1 88 ? -15.679 2.108 18.785 1.00 96.75 88 GLY A C 1
ATOM 702 O O . GLY A 1 88 ? -15.579 3.025 17.965 1.00 96.75 88 GLY A O 1
ATOM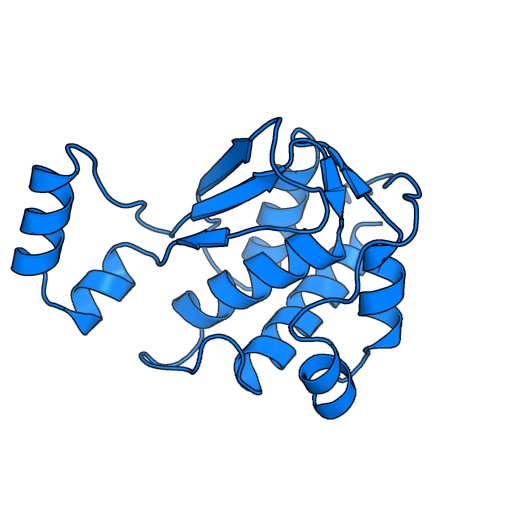 703 N N . GLU A 1 89 ? -16.697 1.248 18.756 1.00 97.69 89 GLU A N 1
ATOM 704 C CA . GLU A 1 89 ? -17.689 1.227 17.679 1.00 97.69 89 GLU A CA 1
ATOM 705 C C . GLU A 1 89 ? -18.499 2.528 17.582 1.00 97.69 89 GLU A C 1
ATOM 707 O O . GLU A 1 89 ? -18.692 3.045 16.481 1.00 97.69 89 GLU A O 1
ATOM 712 N N . ASP A 1 90 ? -18.915 3.105 18.711 1.00 97.56 90 ASP A N 1
ATOM 713 C CA . ASP A 1 90 ? -19.732 4.326 18.732 1.00 97.56 90 ASP A CA 1
ATOM 714 C C . ASP A 1 90 ? -19.021 5.513 18.082 1.00 97.56 90 ASP A C 1
ATOM 716 O O . ASP A 1 90 ? -19.620 6.278 17.318 1.00 97.56 90 ASP A O 1
ATOM 720 N N . ARG A 1 91 ? -17.711 5.635 18.321 1.00 96.81 91 ARG A N 1
ATOM 721 C CA . ARG A 1 91 ? -16.893 6.673 17.697 1.00 96.81 91 ARG A CA 1
ATOM 722 C C . ARG A 1 91 ? -16.816 6.477 16.188 1.00 96.81 91 ARG A C 1
ATOM 724 O O . ARG A 1 91 ? -16.950 7.449 15.446 1.00 96.81 91 ARG A O 1
ATOM 731 N N . ILE A 1 92 ? -16.645 5.238 15.729 1.00 97.50 92 ILE A N 1
ATOM 732 C CA . ILE A 1 92 ? -16.609 4.935 14.295 1.00 97.50 92 ILE A CA 1
ATOM 733 C C . ILE A 1 92 ? -17.964 5.199 13.638 1.00 97.50 92 ILE A C 1
ATOM 735 O O . ILE A 1 92 ? -18.005 5.860 12.603 1.00 97.50 92 ILE A O 1
ATOM 739 N N . ARG A 1 93 ? -19.075 4.811 14.273 1.00 96.69 93 ARG A N 1
ATOM 740 C CA . ARG A 1 93 ? -20.430 5.137 13.800 1.00 96.69 93 ARG A CA 1
ATOM 741 C C . ARG A 1 93 ? -20.669 6.645 13.722 1.00 96.69 93 ARG A C 1
ATOM 743 O O . ARG A 1 93 ? -21.326 7.109 12.794 1.00 96.69 93 ARG A O 1
ATOM 750 N N . SER A 1 94 ? -20.147 7.431 14.668 1.00 96.88 94 SER A N 1
ATOM 751 C CA . SER A 1 94 ? -20.218 8.897 14.591 1.00 96.88 94 SER A CA 1
ATOM 752 C C . SER A 1 94 ? -19.479 9.431 13.366 1.00 96.88 94 SER A C 1
ATOM 754 O O . SER A 1 94 ? -20.068 10.166 12.584 1.00 96.88 94 SER A O 1
ATOM 756 N N . ILE A 1 95 ? -18.237 8.987 13.146 1.00 94.94 95 ILE A N 1
ATOM 757 C CA . ILE A 1 95 ? -17.425 9.390 11.987 1.00 94.94 95 ILE A CA 1
ATOM 758 C C . ILE A 1 95 ? -18.115 9.019 10.664 1.00 94.94 95 ILE A C 1
ATOM 760 O O . ILE A 1 95 ? -18.099 9.803 9.716 1.00 94.94 95 ILE A O 1
ATOM 764 N N . GLU A 1 96 ? -18.724 7.833 10.587 1.00 96.56 96 GLU A N 1
ATOM 765 C CA . GLU A 1 96 ? -19.457 7.372 9.401 1.00 96.56 96 GLU A CA 1
ATOM 766 C C . GLU A 1 96 ? -20.693 8.236 9.106 1.00 96.56 96 GLU A C 1
ATOM 768 O O . GLU A 1 96 ? -20.948 8.561 7.942 1.00 96.56 96 GLU A O 1
ATOM 773 N N . ARG A 1 97 ? -21.429 8.651 10.149 1.00 96.44 97 ARG A N 1
ATOM 774 C CA . ARG A 1 97 ? -22.574 9.568 10.027 1.00 96.44 97 ARG A CA 1
ATOM 775 C C . ARG A 1 97 ? -22.138 10.957 9.575 1.00 96.44 97 ARG A C 1
ATOM 777 O O . ARG A 1 97 ? -22.677 11.459 8.593 1.00 96.44 97 ARG A O 1
ATOM 784 N N . ASP A 1 98 ? -21.133 11.533 10.231 1.00 95.56 98 ASP A N 1
ATOM 785 C CA . ASP A 1 98 ? -20.631 12.877 9.914 1.00 95.56 98 ASP A CA 1
ATOM 786 C C . ASP A 1 98 ? -20.057 12.941 8.491 1.00 95.56 98 ASP A C 1
ATOM 788 O O . ASP A 1 98 ? -20.240 13.918 7.767 1.00 95.56 98 ASP A O 1
ATOM 792 N N . GLY A 1 99 ? -19.384 11.871 8.059 1.00 91.94 99 GLY A N 1
ATOM 793 C CA . GLY A 1 99 ? -18.844 11.738 6.708 1.00 91.94 99 GLY A CA 1
ATOM 794 C C . GLY A 1 99 ? -19.857 11.296 5.648 1.00 91.94 99 GLY A C 1
ATOM 795 O O . GLY A 1 99 ? -19.462 11.151 4.489 1.00 91.94 99 GLY A O 1
ATOM 796 N N . ASN A 1 100 ? -21.112 11.032 6.034 1.00 95.06 100 ASN A N 1
ATOM 797 C CA . ASN A 1 100 ? -22.172 10.453 5.204 1.00 95.06 100 ASN A CA 1
ATOM 798 C C . ASN A 1 100 ? -21.695 9.261 4.348 1.00 95.06 100 ASN A C 1
ATOM 800 O O . ASN A 1 100 ? -21.998 9.152 3.156 1.00 95.06 100 ASN A O 1
ATOM 804 N N . ARG A 1 101 ? -20.863 8.391 4.932 1.00 93.31 101 ARG A N 1
ATOM 805 C CA . ARG A 1 101 ? -20.328 7.202 4.260 1.00 93.31 101 ARG A CA 1
ATOM 806 C C . ARG A 1 101 ? -19.889 6.149 5.264 1.00 93.31 101 ARG A C 1
ATOM 808 O O . ARG A 1 101 ? -19.239 6.457 6.258 1.00 93.31 101 ARG A O 1
ATOM 815 N N . THR A 1 102 ? -20.115 4.888 4.925 1.00 93.44 102 THR A N 1
ATOM 816 C CA . THR A 1 102 ? -19.516 3.760 5.645 1.00 93.44 102 THR A CA 1
ATOM 817 C C . THR A 1 102 ? -18.021 3.667 5.333 1.00 93.44 102 THR A C 1
ATOM 819 O O . THR A 1 102 ? -17.586 3.852 4.184 1.00 93.44 102 THR A O 1
ATOM 822 N N . LEU A 1 103 ? -17.213 3.388 6.353 1.00 95.06 103 LEU A N 1
ATOM 823 C CA . LEU A 1 103 ? -15.796 3.096 6.188 1.00 95.06 103 LEU A CA 1
ATOM 824 C C . LEU A 1 103 ? -15.620 1.708 5.556 1.00 95.06 103 LEU A C 1
ATOM 826 O O . LEU A 1 103 ? -16.410 0.797 5.802 1.00 95.06 103 LEU A O 1
ATOM 830 N N . PRO A 1 104 ? -14.597 1.520 4.710 1.00 95.75 104 PRO A N 1
ATOM 831 C CA . PRO A 1 104 ? -14.396 0.248 4.033 1.00 95.75 104 PRO A CA 1
ATOM 832 C C . PRO A 1 104 ? -14.014 -0.852 5.030 1.00 95.75 104 PRO A C 1
ATOM 834 O O . PRO A 1 104 ? -13.062 -0.703 5.799 1.00 95.75 104 PRO A O 1
ATOM 837 N N . GLN A 1 105 ? -14.719 -1.985 4.969 1.00 95.94 105 GLN A N 1
ATOM 838 C CA . GLN A 1 105 ? -14.511 -3.102 5.894 1.00 95.94 105 GLN A CA 1
ATOM 839 C C . GLN A 1 105 ? -13.052 -3.577 5.920 1.00 95.94 105 GLN A C 1
ATOM 841 O O . GLN A 1 105 ? -12.499 -3.760 6.998 1.00 95.94 105 GLN A O 1
ATOM 846 N N . HIS A 1 106 ? -12.413 -3.680 4.752 1.00 96.94 106 HIS A N 1
ATOM 847 C CA . HIS A 1 106 ? -11.023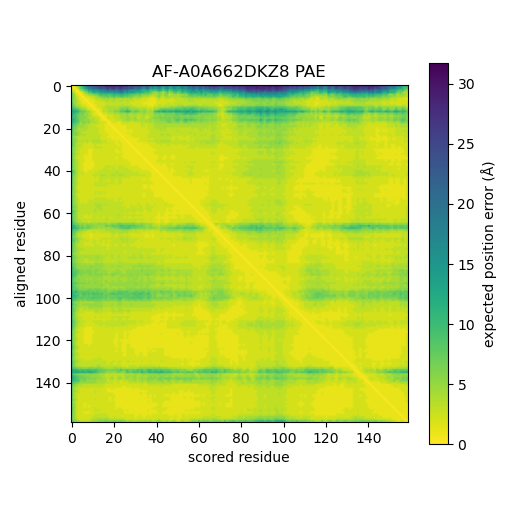 -4.128 4.590 1.00 96.94 106 HIS A CA 1
ATOM 848 C C . HIS A 1 106 ? -10.063 -2.987 4.233 1.00 96.94 106 HIS A C 1
ATOM 850 O O . HIS A 1 106 ? -9.003 -3.218 3.670 1.00 96.94 106 HIS A O 1
ATOM 856 N N . GLY A 1 107 ? -10.424 -1.740 4.532 1.00 97.44 107 GLY A N 1
ATOM 857 C CA . GLY A 1 107 ? -9.591 -0.590 4.191 1.00 97.44 107 GLY A CA 1
ATOM 858 C C . GLY A 1 107 ? -9.701 -0.213 2.715 1.00 97.44 107 GLY A C 1
ATOM 859 O O . GLY A 1 107 ? -10.467 -0.796 1.939 1.00 97.44 107 GLY A O 1
ATOM 860 N N . ALA A 1 108 ? -8.965 0.819 2.318 1.00 98.12 108 ALA A N 1
ATOM 861 C CA . ALA A 1 108 ? -8.919 1.244 0.925 1.00 98.12 108 ALA A CA 1
ATOM 862 C C . ALA A 1 108 ? -7.526 1.720 0.532 1.00 98.12 108 ALA A C 1
ATOM 864 O O . ALA A 1 108 ? -6.838 2.345 1.328 1.00 98.12 108 ALA A O 1
ATOM 865 N N . ILE A 1 109 ? -7.142 1.496 -0.720 1.00 98.44 109 ILE A N 1
ATOM 866 C CA . ILE A 1 109 ? -5.922 2.051 -1.302 1.00 98.44 109 ILE A CA 1
ATOM 867 C C . ILE A 1 109 ? -6.311 3.030 -2.411 1.00 98.44 109 ILE A C 1
ATOM 869 O O . ILE A 1 109 ? -7.099 2.725 -3.311 1.00 98.44 109 ILE A O 1
ATOM 873 N N . ARG A 1 110 ? -5.758 4.240 -2.335 1.00 98.00 110 ARG A N 1
ATOM 874 C CA . ARG A 1 110 ? -5.971 5.329 -3.288 1.00 98.00 110 ARG A CA 1
ATOM 875 C C . ARG A 1 110 ? -4.717 5.558 -4.119 1.00 98.00 110 ARG A C 1
ATOM 877 O O . ARG A 1 110 ? -3.685 5.933 -3.570 1.00 98.00 110 ARG A O 1
ATOM 884 N N . LEU A 1 111 ? -4.823 5.432 -5.438 1.00 98.19 111 LEU A N 1
ATOM 885 C CA . LEU A 1 111 ? -3.693 5.509 -6.371 1.00 98.19 111 LEU A CA 1
ATOM 886 C C . LEU A 1 111 ? -3.974 6.469 -7.535 1.00 98.19 111 LEU A C 1
ATOM 888 O O . LEU A 1 111 ? -5.096 6.956 -7.713 1.00 98.19 111 LEU A O 1
ATOM 892 N N . GLY A 1 112 ? -2.929 6.807 -8.291 1.00 96.94 112 GLY A N 1
ATOM 893 C CA . GLY A 1 112 ? -3.075 7.437 -9.606 1.00 96.94 112 GLY A CA 1
ATOM 894 C C . GLY A 1 112 ? -3.621 6.448 -10.638 1.00 96.94 112 GLY A C 1
ATOM 895 O O . GLY A 1 112 ? -3.540 5.242 -10.427 1.00 96.94 112 GLY A O 1
ATOM 896 N N . ARG A 1 113 ? -4.163 6.949 -11.758 1.00 95.94 113 ARG A N 1
ATOM 897 C CA . ARG A 1 113 ? -4.560 6.084 -12.894 1.00 95.94 113 ARG A CA 1
ATOM 898 C C . ARG A 1 113 ? -3.382 5.348 -13.526 1.00 95.94 113 ARG A C 1
ATOM 900 O O . ARG A 1 113 ? -3.542 4.279 -14.091 1.00 95.94 113 ARG A O 1
ATOM 907 N N . THR A 1 114 ? -2.204 5.937 -13.408 1.00 96.38 114 THR A N 1
ATOM 908 C CA . THR A 1 114 ? -0.928 5.285 -13.662 1.00 96.38 114 THR A CA 1
ATOM 909 C C . THR A 1 114 ? -0.142 5.380 -12.370 1.00 96.38 114 THR A C 1
ATOM 911 O O . THR A 1 114 ? -0.057 6.460 -11.782 1.00 96.38 114 THR A O 1
ATOM 914 N N . THR A 1 115 ? 0.401 4.263 -11.902 1.00 97.62 115 THR A N 1
ATOM 915 C CA . THR A 1 115 ? 1.143 4.195 -10.642 1.00 97.62 115 THR A CA 1
ATOM 916 C C . THR A 1 115 ? 2.364 3.312 -10.790 1.00 97.62 115 THR A C 1
ATOM 918 O O . THR A 1 115 ? 2.339 2.324 -11.516 1.00 97.62 115 THR A O 1
ATOM 921 N N . THR A 1 116 ? 3.432 3.653 -10.077 1.00 98.06 116 THR A N 1
ATOM 922 C CA . THR A 1 116 ? 4.604 2.777 -9.989 1.00 98.06 116 THR A CA 1
ATOM 923 C C . THR A 1 116 ? 4.274 1.510 -9.204 1.00 98.06 116 THR A C 1
ATOM 925 O O . THR A 1 116 ? 3.513 1.562 -8.230 1.00 98.06 116 THR A O 1
ATOM 928 N N . LEU A 1 117 ? 4.893 0.388 -9.572 1.00 98.12 117 LEU A N 1
ATOM 929 C CA . LEU A 1 117 ? 4.797 -0.864 -8.820 1.00 98.12 117 LEU A CA 1
ATOM 930 C C . LEU A 1 117 ? 5.349 -0.706 -7.402 1.00 98.12 117 LEU A C 1
ATOM 932 O O . LEU A 1 117 ? 4.806 -1.282 -6.460 1.00 98.12 117 LEU A O 1
ATOM 936 N N . MET A 1 118 ? 6.371 0.135 -7.217 1.00 97.62 118 MET A N 1
ATOM 937 C CA . MET A 1 118 ? 6.852 0.457 -5.876 1.00 97.62 118 MET A CA 1
ATOM 938 C C . MET A 1 118 ? 5.804 1.227 -5.060 1.00 97.62 118 MET A C 1
ATOM 940 O O . MET A 1 118 ? 5.654 0.953 -3.873 1.00 97.62 118 MET A O 1
ATOM 944 N N . THR A 1 119 ? 5.050 2.162 -5.651 1.00 98.12 119 THR A N 1
ATOM 945 C CA . THR A 1 119 ? 3.942 2.819 -4.937 1.00 98.12 119 THR A CA 1
ATOM 946 C C . THR A 1 119 ? 2.824 1.832 -4.601 1.00 98.12 119 THR A C 1
ATOM 948 O O . THR A 1 119 ? 2.305 1.891 -3.493 1.00 98.12 119 THR A O 1
ATOM 951 N N . VAL A 1 120 ? 2.510 0.870 -5.472 1.00 98.38 120 VAL A N 1
ATOM 952 C CA . VAL A 1 120 ? 1.556 -0.205 -5.136 1.00 98.38 120 VAL A CA 1
ATOM 953 C C . VAL A 1 120 ? 2.055 -1.029 -3.946 1.00 98.38 120 VAL A C 1
ATOM 955 O O . VAL A 1 120 ? 1.330 -1.191 -2.967 1.00 98.38 120 VAL A O 1
ATOM 958 N N . ALA A 1 121 ? 3.311 -1.483 -3.977 1.00 98.44 121 ALA A N 1
ATOM 959 C CA . ALA A 1 121 ? 3.916 -2.221 -2.869 1.00 98.44 121 ALA A CA 1
ATOM 960 C C . ALA A 1 121 ? 3.985 -1.396 -1.570 1.00 98.44 121 ALA A C 1
ATOM 962 O O . ALA A 1 121 ? 3.820 -1.952 -0.488 1.00 98.44 121 ALA A O 1
ATOM 963 N N . HIS A 1 122 ? 4.194 -0.081 -1.661 1.00 98.31 122 HIS A N 1
ATOM 964 C CA . HIS A 1 122 ? 4.232 0.825 -0.512 1.00 98.31 122 HIS A CA 1
ATOM 965 C C . HIS A 1 122 ? 2.888 0.855 0.221 1.00 98.31 122 HIS A C 1
ATOM 967 O O . HIS A 1 122 ? 2.836 0.667 1.439 1.00 98.31 122 HIS A O 1
ATOM 973 N N . GLU A 1 123 ? 1.803 1.058 -0.529 1.00 98.44 123 GLU A N 1
ATOM 974 C CA . GLU A 1 123 ? 0.449 1.092 0.024 1.00 98.44 123 GLU A CA 1
ATOM 975 C C . GLU A 1 123 ? 0.003 -0.293 0.516 1.00 98.44 123 GLU A C 1
ATOM 977 O O . GLU A 1 123 ? -0.554 -0.417 1.605 1.00 98.44 123 GLU A O 1
ATOM 982 N N . LEU A 1 124 ? 0.347 -1.365 -0.206 1.00 98.50 124 LEU A N 1
ATOM 983 C CA . LEU A 1 124 ? 0.155 -2.734 0.286 1.00 98.50 124 LEU A CA 1
ATOM 984 C C . LEU A 1 124 ? 0.929 -2.987 1.584 1.00 98.50 124 LEU A C 1
ATOM 986 O O . LEU A 1 124 ? 0.412 -3.644 2.479 1.00 98.50 124 LEU A O 1
ATOM 990 N N . GLY A 1 125 ? 2.130 -2.426 1.735 1.00 98.12 125 GLY A N 1
ATOM 991 C CA . GLY A 1 125 ? 2.887 -2.484 2.983 1.00 98.12 125 GLY A CA 1
ATOM 992 C C . GLY A 1 125 ? 2.121 -1.879 4.164 1.00 98.12 125 GLY A C 1
ATOM 993 O O . GLY A 1 125 ? 2.149 -2.441 5.257 1.00 98.12 125 GLY A O 1
ATOM 994 N N . HIS A 1 126 ? 1.395 -0.775 3.957 1.00 98.19 126 HIS A N 1
ATOM 995 C CA . HIS A 1 126 ? 0.504 -0.221 4.981 1.00 98.19 126 HIS A CA 1
ATOM 996 C C . HIS A 1 126 ? -0.692 -1.127 5.258 1.00 98.19 126 HIS A C 1
ATOM 998 O O . HIS A 1 126 ? -0.966 -1.418 6.421 1.00 98.19 126 HIS A O 1
ATOM 1004 N N . HIS A 1 127 ? -1.370 -1.598 4.209 1.00 98.25 127 HIS A N 1
ATOM 1005 C CA . HIS A 1 127 ? -2.519 -2.496 4.346 1.00 98.25 127 HIS A CA 1
ATOM 1006 C C . HIS A 1 127 ? -2.159 -3.751 5.146 1.00 98.25 127 HIS A C 1
ATOM 1008 O O . HIS A 1 127 ? -2.815 -4.073 6.132 1.00 98.25 127 HIS A O 1
ATOM 1014 N N . LEU A 1 128 ? -1.045 -4.394 4.795 1.00 98.19 128 LEU A N 1
ATOM 1015 C CA . LEU A 1 128 ? -0.537 -5.580 5.479 1.00 98.19 128 LEU A CA 1
ATOM 1016 C C . LEU A 1 128 ? -0.202 -5.314 6.950 1.00 98.19 128 LEU A C 1
ATOM 1018 O O . LEU A 1 128 ? -0.460 -6.175 7.783 1.00 98.19 128 LEU A O 1
ATOM 1022 N N . VAL A 1 129 ? 0.322 -4.133 7.293 1.00 97.94 129 VAL A N 1
ATOM 1023 C CA . VAL A 1 129 ? 0.526 -3.759 8.702 1.00 97.94 129 VAL A CA 1
ATOM 1024 C C . VAL A 1 129 ? -0.804 -3.656 9.443 1.00 97.94 129 VAL A C 1
ATOM 1026 O O . VAL A 1 129 ? -0.900 -4.137 10.566 1.00 97.94 129 VAL A O 1
ATOM 1029 N N . PHE A 1 130 ? -1.833 -3.053 8.844 1.00 96.44 130 PHE A N 1
ATOM 1030 C CA . PHE A 1 130 ? -3.132 -2.944 9.511 1.00 96.44 130 PHE A CA 1
ATOM 1031 C C . PHE A 1 130 ? -3.761 -4.309 9.778 1.00 96.44 130 PHE A C 1
ATOM 1033 O O . PHE A 1 130 ? -4.374 -4.490 10.823 1.00 96.44 130 PHE A O 1
ATOM 1040 N N . VAL A 1 131 ? -3.604 -5.263 8.858 1.00 96.12 131 VAL A N 1
ATOM 1041 C CA . VAL A 1 131 ? -4.302 -6.552 8.943 1.00 96.12 131 VAL A CA 1
ATOM 1042 C C . VAL A 1 131 ? -3.489 -7.676 9.604 1.00 96.12 131 VAL A C 1
ATOM 1044 O O . VAL A 1 131 ? -4.095 -8.603 10.130 1.00 96.12 131 VAL A O 1
ATOM 1047 N N . LEU A 1 132 ? -2.149 -7.625 9.598 1.00 96.69 132 LEU A N 1
ATOM 1048 C CA . LEU A 1 132 ? -1.288 -8.712 10.108 1.00 96.69 132 LEU A CA 1
ATOM 1049 C C . LEU A 1 132 ? -0.449 -8.351 11.337 1.00 96.69 132 LEU A C 1
ATOM 1051 O O . LEU A 1 132 ? 0.128 -9.246 11.957 1.00 96.69 132 LEU A O 1
ATOM 1055 N N . ASP A 1 133 ? -0.281 -7.069 11.651 1.00 96.62 133 ASP A N 1
ATOM 1056 C CA . ASP A 1 133 ? 0.597 -6.627 12.733 1.00 96.62 133 ASP A CA 1
ATOM 1057 C C . ASP A 1 133 ? -0.205 -6.059 13.916 1.00 96.62 133 ASP A C 1
ATOM 1059 O O . ASP A 1 133 ? -1.345 -5.629 13.743 1.00 96.62 133 ASP A O 1
ATOM 1063 N N . PRO A 1 134 ? 0.368 -6.045 15.139 1.00 93.38 134 PRO A N 1
ATOM 1064 C CA . PRO A 1 134 ? -0.313 -5.515 16.312 1.00 93.38 134 PRO A CA 1
ATOM 1065 C C . PRO A 1 134 ? -0.834 -4.094 16.097 1.00 93.38 134 PRO A C 1
ATOM 1067 O O . PRO A 1 134 ? -0.179 -3.261 15.451 1.00 93.38 134 PRO A O 1
ATOM 1070 N N . LEU A 1 135 ? -1.980 -3.808 16.719 1.00 86.31 135 LEU A N 1
ATOM 1071 C CA . LEU A 1 135 ? -2.546 -2.466 16.793 1.00 86.31 135 LEU A CA 1
ATOM 1072 C C . LEU A 1 135 ? -1.484 -1.473 17.308 1.00 86.31 135 LEU A C 1
ATOM 1074 O O . LEU A 1 135 ? -0.627 -1.818 18.120 1.00 86.31 135 LEU A O 1
ATOM 1078 N N . ALA A 1 136 ? -1.515 -0.242 16.791 1.00 84.62 136 ALA A N 1
ATOM 1079 C CA . ALA A 1 136 ? -0.520 0.813 17.037 1.00 84.62 136 ALA A CA 1
ATOM 1080 C C . ALA A 1 136 ? 0.906 0.574 16.482 1.00 84.62 136 ALA A C 1
ATOM 1082 O O . ALA A 1 136 ? 1.826 1.332 16.803 1.00 84.62 136 ALA A O 1
ATOM 1083 N N . THR A 1 137 ? 1.112 -0.405 15.589 1.00 91.06 137 THR A N 1
ATOM 1084 C CA . THR A 1 137 ? 2.372 -0.506 14.829 1.00 91.06 137 THR A CA 1
ATOM 1085 C C . THR A 1 137 ? 2.670 0.816 14.091 1.00 91.06 137 THR A C 1
ATOM 1087 O O . THR A 1 137 ? 1.803 1.328 13.378 1.00 91.06 137 THR A O 1
ATOM 1090 N N . PRO A 1 138 ? 3.889 1.390 14.207 1.00 88.31 138 PRO A N 1
ATOM 1091 C CA . PRO A 1 138 ? 4.209 2.659 13.560 1.00 88.31 138 PRO A CA 1
ATOM 1092 C C . PRO A 1 138 ? 4.075 2.593 12.036 1.00 88.31 138 PRO A C 1
ATOM 1094 O O . PRO A 1 138 ? 4.664 1.714 11.403 1.00 88.31 138 PRO A O 1
ATOM 1097 N N . ALA A 1 139 ? 3.413 3.595 11.447 1.00 85.00 139 ALA A N 1
ATOM 1098 C CA . ALA A 1 139 ? 3.077 3.632 10.020 1.00 85.00 139 ALA A CA 1
ATOM 1099 C C . ALA A 1 139 ? 4.270 3.381 9.078 1.00 85.00 139 ALA A C 1
ATOM 1101 O O . ALA A 1 139 ? 4.103 2.736 8.056 1.00 85.00 139 ALA A O 1
ATOM 1102 N N . HIS A 1 140 ? 5.475 3.847 9.432 1.00 92.12 140 HIS A N 1
ATOM 1103 C CA . HIS A 1 140 ? 6.700 3.667 8.636 1.00 92.12 140 HIS A CA 1
ATOM 1104 C C . HIS A 1 140 ? 7.850 3.068 9.474 1.00 92.12 140 HIS A C 1
ATOM 1106 O O . HIS A 1 140 ? 9.000 3.520 9.414 1.00 92.12 140 HIS A O 1
ATOM 1112 N N . GLY A 1 141 ? 7.530 2.108 10.348 1.00 94.06 141 GLY A N 1
ATOM 1113 C CA . GLY A 1 141 ? 8.497 1.376 11.179 1.00 94.06 141 GLY A CA 1
ATOM 1114 C C . GLY A 1 141 ? 9.206 0.221 10.453 1.00 94.06 141 GLY A C 1
ATOM 1115 O O . GLY A 1 141 ? 9.023 0.017 9.256 1.00 94.06 141 GLY A O 1
ATOM 1116 N N . ARG A 1 142 ? 9.999 -0.576 11.189 1.00 96.25 142 ARG A N 1
ATOM 1117 C CA . ARG A 1 142 ? 10.675 -1.774 10.638 1.00 96.25 142 ARG A CA 1
ATOM 1118 C C . ARG A 1 142 ? 9.684 -2.808 10.095 1.00 96.25 142 ARG A C 1
ATOM 1120 O O . ARG A 1 142 ? 9.915 -3.357 9.027 1.00 96.25 142 ARG A O 1
ATOM 1127 N N . ARG A 1 143 ? 8.570 -3.032 10.806 1.00 97.00 143 ARG A N 1
ATOM 1128 C CA . ARG A 1 143 ? 7.495 -3.940 10.368 1.00 97.00 143 ARG A CA 1
ATOM 1129 C C . ARG A 1 143 ? 6.891 -3.497 9.038 1.00 97.00 143 ARG A C 1
ATOM 1131 O O . ARG A 1 143 ? 6.762 -4.314 8.139 1.00 97.00 143 ARG A O 1
ATOM 1138 N N . TRP A 1 144 ? 6.633 -2.199 8.873 1.00 97.69 144 TRP A N 1
ATOM 1139 C CA . TRP A 1 144 ? 6.161 -1.666 7.597 1.00 97.69 144 TRP A CA 1
ATOM 1140 C C . TRP A 1 144 ? 7.152 -1.926 6.455 1.00 97.69 144 TRP A C 1
ATOM 1142 O O . TRP A 1 144 ? 6.740 -2.424 5.414 1.00 97.69 144 TRP A O 1
ATOM 1152 N N . VAL A 1 145 ? 8.456 -1.683 6.653 1.00 98.06 145 VAL A N 1
ATOM 1153 C CA . VAL A 1 145 ? 9.465 -1.996 5.619 1.00 98.06 145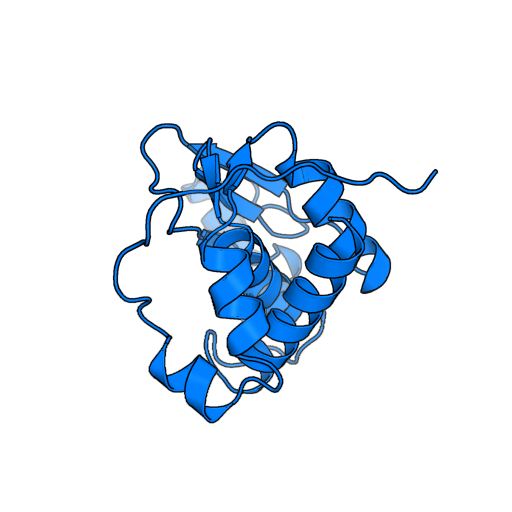 VAL A CA 1
ATOM 1154 C C . VAL A 1 145 ? 9.484 -3.493 5.293 1.00 98.06 145 VAL A C 1
ATOM 1156 O O . VAL A 1 145 ? 9.543 -3.864 4.128 1.00 98.06 145 VAL A O 1
ATOM 1159 N N . HIS A 1 146 ? 9.349 -4.358 6.299 1.00 98.12 146 HIS A N 1
ATOM 1160 C CA . HIS A 1 146 ? 9.248 -5.799 6.077 1.00 98.12 146 HIS A CA 1
ATOM 1161 C C . HIS A 1 146 ? 8.019 -6.183 5.231 1.00 98.12 146 HIS A C 1
ATOM 1163 O O . HIS A 1 146 ? 8.147 -6.960 4.285 1.00 98.12 146 HIS A O 1
ATOM 1169 N N . ARG A 1 147 ? 6.838 -5.617 5.517 1.00 98.25 147 ARG A N 1
ATOM 1170 C CA . ARG A 1 147 ? 5.623 -5.841 4.711 1.00 98.25 147 ARG A CA 1
ATOM 1171 C C . ARG A 1 147 ? 5.737 -5.256 3.305 1.00 98.25 147 ARG A C 1
ATOM 1173 O O . ARG A 1 147 ? 5.268 -5.867 2.349 1.00 98.25 147 ARG A O 1
ATOM 1180 N N . PHE A 1 148 ? 6.405 -4.114 3.171 1.00 98.12 148 PHE A N 1
ATOM 1181 C CA . PHE A 1 148 ? 6.713 -3.495 1.887 1.00 98.12 148 PHE A CA 1
ATOM 1182 C C . PHE A 1 148 ? 7.601 -4.413 1.026 1.00 98.12 148 PHE A C 1
ATOM 1184 O O . PHE A 1 148 ? 7.268 -4.668 -0.130 1.00 98.12 148 PHE A O 1
ATOM 1191 N N . ASP A 1 149 ? 8.652 -5.008 1.600 1.00 98.50 149 ASP A N 1
ATOM 1192 C CA . ASP A 1 149 ? 9.494 -5.997 0.912 1.00 98.50 149 ASP A CA 1
ATOM 1193 C C . ASP A 1 149 ? 8.705 -7.260 0.529 1.00 98.50 149 ASP A C 1
ATOM 1195 O O . ASP A 1 149 ? 8.883 -7.801 -0.564 1.00 98.50 149 ASP A O 1
ATOM 1199 N N . GLN A 1 150 ? 7.821 -7.746 1.409 1.00 98.56 150 GLN A N 1
ATOM 1200 C CA . GLN A 1 150 ? 6.963 -8.899 1.119 1.00 98.56 150 GLN A CA 1
ATOM 1201 C C . GLN A 1 150 ? 6.043 -8.628 -0.076 1.00 98.56 150 GLN A C 1
ATOM 1203 O O . GLN A 1 150 ? 5.989 -9.446 -0.999 1.00 98.56 150 GLN A O 1
ATOM 1208 N N . ALA A 1 151 ? 5.373 -7.473 -0.093 1.00 98.56 151 ALA A N 1
ATOM 1209 C CA . ALA A 1 151 ? 4.539 -7.055 -1.213 1.00 98.56 151 ALA A CA 1
ATOM 1210 C C . ALA A 1 151 ? 5.368 -6.929 -2.500 1.00 98.56 151 ALA A C 1
ATOM 1212 O O . ALA A 1 151 ? 5.008 -7.511 -3.519 1.00 98.56 151 ALA A O 1
ATOM 1213 N N . ALA A 1 152 ? 6.523 -6.261 -2.445 1.00 98.56 152 ALA A N 1
ATOM 1214 C CA . ALA A 1 152 ? 7.412 -6.086 -3.592 1.00 98.56 152 ALA A CA 1
ATOM 1215 C C . ALA A 1 152 ? 7.883 -7.416 -4.197 1.00 98.56 152 ALA A C 1
ATOM 1217 O O . ALA A 1 152 ? 7.840 -7.593 -5.414 1.00 98.56 152 ALA A O 1
ATOM 1218 N N . LYS A 1 153 ? 8.274 -8.384 -3.360 1.00 98.44 153 LYS A N 1
ATOM 1219 C CA . LYS A 1 153 ? 8.671 -9.727 -3.812 1.00 98.44 153 LYS A CA 1
ATOM 1220 C C . LYS A 1 153 ? 7.532 -10.459 -4.514 1.00 98.44 153 LYS A C 1
ATOM 1222 O O . LYS A 1 153 ? 7.767 -11.132 -5.514 1.00 98.44 153 LYS A O 1
ATOM 1227 N N . LYS A 1 154 ? 6.301 -10.329 -4.011 1.00 97.75 154 LYS A N 1
ATOM 1228 C CA . LYS A 1 154 ? 5.129 -10.928 -4.659 1.00 97.75 154 LYS A CA 1
ATOM 1229 C C . LYS A 1 154 ? 4.800 -10.244 -5.976 1.00 97.75 154 LYS A C 1
ATOM 1231 O O . LYS A 1 154 ? 4.624 -10.949 -6.958 1.00 97.75 154 LYS A O 1
ATOM 1236 N N . ILE A 1 155 ? 4.832 -8.915 -6.030 1.00 98.06 155 ILE A N 1
ATOM 1237 C CA . ILE A 1 155 ? 4.672 -8.172 -7.286 1.00 98.06 155 ILE A CA 1
ATOM 1238 C C . ILE A 1 155 ? 5.724 -8.604 -8.311 1.00 98.06 155 ILE A C 1
ATOM 1240 O O . ILE A 1 155 ? 5.380 -8.856 -9.460 1.00 98.06 155 ILE A O 1
ATOM 1244 N N . ARG A 1 156 ? 6.990 -8.770 -7.902 1.00 97.38 156 ARG A N 1
ATOM 1245 C CA . ARG A 1 156 ? 8.063 -9.218 -8.800 1.00 97.38 156 ARG A CA 1
ATOM 1246 C C . ARG A 1 156 ? 7.787 -10.579 -9.436 1.00 97.38 156 ARG A C 1
ATOM 1248 O O . ARG A 1 156 ? 8.162 -10.784 -10.581 1.00 97.38 156 ARG A O 1
ATOM 1255 N N . ALA A 1 157 ? 7.151 -11.496 -8.713 1.00 95.62 157 ALA A N 1
ATOM 1256 C CA . ALA A 1 157 ? 6.809 -12.816 -9.238 1.00 95.62 157 ALA A CA 1
ATOM 1257 C C . ALA A 1 157 ? 5.677 -12.784 -10.284 1.00 95.62 157 ALA A C 1
ATOM 1259 O O . ALA A 1 157 ? 5.456 -13.782 -10.967 1.00 95.62 157 ALA A O 1
ATOM 1260 N N . LEU A 1 158 ? 4.964 -11.658 -10.398 1.00 94.12 158 LEU A N 1
ATOM 1261 C CA . LEU A 1 158 ? 3.863 -11.452 -11.338 1.00 94.12 158 LEU A CA 1
ATOM 1262 C C . LEU A 1 158 ? 4.297 -10.723 -12.621 1.00 94.12 158 LEU A C 1
ATOM 1264 O O . LEU A 1 158 ? 3.455 -10.512 -13.490 1.00 94.12 158 LEU A O 1
ATOM 1268 N N . ILE A 1 159 ? 5.569 -10.322 -12.745 1.00 90.19 159 ILE A N 1
ATOM 1269 C CA . ILE A 1 159 ? 6.109 -9.571 -13.895 1.00 90.19 159 ILE A CA 1
ATOM 1270 C C . ILE A 1 159 ? 7.276 -10.301 -14.563 1.00 90.19 159 ILE A C 1
ATOM 1272 O O . ILE A 1 159 ? 8.220 -10.721 -13.851 1.00 90.19 159 ILE A O 1
#

Nearest PDB structures (foldseek):
  8env-assembly1_B  TM=3.886E-01  e=5.979E+00  Pseudomonas phage vB_PaeM_E217
  6g03-assembly1_A  TM=2.174E-01  e=8.049E+00  Saccharomyces cerevisiae

Secondary structure (DSSP, 8-state):
------PEE----PPPTTHHHHHHH-S-HHHHHHHHTEEEETTTHHHHHHHHHHHHT-PPPEEEEETTS-TT--EEEPPHHHHHHHH-HHHHHHHHHHTTSPPPTT-EEEEESEEEHHHHHHHHHHHHHHHHS-TT--TTSHHHHHHHHHHHHHHHHT-

Foldseek 3Di:
DQQADDWDFDDQDDDAPCLVVLVVQAPCSPLLNVLNRTKDFPVPLVVLQVQLCVVVVHDGAAEAEDAPFDLRDKDKFAALVLCCVVPNDVVQVVVCVVVVHHATRQTYMYHYRMHGLSNSLLRQLQSCCRPPHDRPDDSSDSSSSVSSNSSSVSSVSRD